Protein AF-A0A1B6IBC9-F1 (afdb_monomer)

Nearest PDB structures (foldseek):
  7lcc-assembly1_A  TM=8.851E-01  e=1.714E-12  synthetic construct
  5fhg-assembly2_B  TM=7.531E-01  e=2.068E-07  Bacteroides fragilis
  5fhe-assembly1_A  TM=7.505E-01  e=5.990E-07  Bacteroides fragilis
  5fhg-assembly1_A  TM=7.202E-01  e=4.527E-07  Bacteroides fragilis
  5ftf-assembly1_A  TM=6.802E-01  e=5.064E-07  Bacteroides sp. 3_1_23

pLDDT: mean 90.63, std 11.47, range [34.94, 98.25]

Organism: NCBI:txid320908

Sequence (151 aa):
EELDQDTSMTAILCPTNVSANEINAHILRKITLEEREYLSCDSYPLDPNDNFEPPIELLNSIEAPGLPPHRLTLKKGAVVMLLRNVDLQAGMCNGTRLKVVELHDHTIDVEILSGKHRGEQSLLPRVRFICETEMLPRPLTRFQFPVKLGY

Radius of gyration: 16.78 Å; Cα contacts (8 Å, |Δi|>4): 269; chains: 1; bounding box: 34×28×61 Å

Secondary structure (DSSP, 8-state):
------GGG-----SSHHHHHHHHHHHHHH--S-EEEEE-EEE----TT------HHHHHH---TTPPPSEEEEETT-EEEE-S-SBTTTTB-TT-EEEEEEE-SSEEEEEE-SSTTTT-EEEEE-EEEEE--TTSSS-EEEEE-SEEE--

Mean predicted aligned error: 5.31 Å

InterPro domains:
  IPR027417 P-loop containing nucleoside triphosphate hydrolase [SSF52540] (10-151)
  IPR049163 DNA helicase Pif1-like, 2B domain [PF21530] (57-103)

Foldseek 3Di:
DDPVPPCLPDFDDDPDPVVVVVVLVVVQVPDPADKDKDAKDKDDDDDPVDPDDDDVVLRQPDDDQLDDHRIAMHGQQFKKFFSAADDVVLVRGGGFIWGFHDDDPFWTWTATCDDPNHRPIDIFGWDWDWDDDPSDPHTMIITGTRIDGTD

Solvent-accessible surface area (backbone atoms only — not comparable to full-atom values): 9025 Å² total; per-residue (Å²): 136,86,80,79,71,68,53,80,81,51,76,67,86,57,99,43,70,66,62,42,50,53,51,39,52,57,55,56,68,69,53,85,50,64,72,49,78,45,74,46,51,74,50,67,84,78,50,98,92,51,90,80,75,81,56,68,68,58,63,54,64,57,79,52,93,76,53,54,62,35,75,40,75,47,36,42,70,36,41,25,25,27,52,47,73,79,36,75,90,74,56,40,29,57,66,38,43,29,32,30,64,45,84,56,97,70,37,32,34,32,30,30,66,56,74,94,46,46,73,44,74,47,79,45,53,60,44,82,44,78,44,79,50,95,91,41,101,59,55,38,35,40,38,34,52,54,46,44,78,50,65

Structure (mmCIF, N/CA/C/O backbone):
data_AF-A0A1B6IBC9-F1
#
_entry.id   AF-A0A1B6IBC9-F1
#
loop_
_atom_site.group_PDB
_atom_site.id
_atom_site.type_symbol
_atom_site.label_atom_id
_atom_site.label_alt_id
_atom_site.label_comp_id
_atom_site.label_asym_id
_atom_site.label_entity_id
_atom_site.label_seq_id
_atom_site.pdbx_PDB_ins_code
_atom_site.Cartn_x
_atom_site.Cartn_y
_atom_site.Cartn_z
_atom_site.occupancy
_atom_site.B_iso_or_equiv
_atom_site.auth_seq_id
_atom_site.auth_comp_id
_atom_site.auth_asym_id
_atom_site.auth_atom_id
_atom_site.pdbx_PDB_model_num
ATOM 1 N N . GLU A 1 1 ? -8.916 -7.862 30.184 1.00 35.41 1 GLU A N 1
ATOM 2 C CA . GLU A 1 1 ? -7.627 -7.555 29.534 1.00 35.41 1 GLU A CA 1
ATOM 3 C C . GLU A 1 1 ? -7.926 -6.691 28.322 1.00 35.41 1 GLU A C 1
ATOM 5 O O . GLU A 1 1 ? -8.110 -7.184 27.219 1.00 35.41 1 GLU A O 1
ATOM 10 N N . GLU A 1 2 ? -8.125 -5.400 28.580 1.00 34.94 2 GLU A N 1
ATOM 11 C CA . GLU A 1 2 ? -8.400 -4.386 27.565 1.00 34.94 2 GLU A CA 1
ATOM 12 C C . GLU A 1 2 ? -7.068 -3.971 26.943 1.00 34.94 2 GLU A C 1
ATOM 14 O O . GLU A 1 2 ? -6.326 -3.171 27.509 1.00 34.94 2 GLU A O 1
ATOM 19 N N . LEU A 1 3 ? -6.750 -4.530 25.778 1.00 38.09 3 LEU A N 1
ATOM 20 C CA . LEU A 1 3 ? -5.795 -3.909 24.866 1.00 38.09 3 LEU A CA 1
ATOM 21 C C . LEU A 1 3 ? -6.562 -3.154 23.774 1.00 38.09 3 LEU A C 1
ATOM 23 O O . LEU A 1 3 ? -6.268 -3.283 22.593 1.00 38.09 3 LEU A O 1
ATOM 27 N N . ASP A 1 4 ? -7.552 -2.362 24.187 1.00 43.12 4 ASP A N 1
ATOM 28 C CA . ASP A 1 4 ? -8.279 -1.425 23.326 1.00 43.12 4 ASP A CA 1
ATOM 29 C C . ASP A 1 4 ? -7.512 -0.090 23.279 1.00 43.12 4 ASP A C 1
ATOM 31 O O . ASP A 1 4 ? -8.025 0.997 23.544 1.00 43.12 4 ASP A O 1
ATOM 35 N N . GLN A 1 5 ? -6.203 -0.173 23.013 1.00 46.25 5 GLN A N 1
ATOM 36 C CA . GLN A 1 5 ? -5.441 1.010 22.639 1.00 46.25 5 GLN A CA 1
ATOM 37 C C . GLN A 1 5 ? -5.844 1.348 21.211 1.00 46.25 5 GLN A C 1
ATOM 39 O O . GLN A 1 5 ? -5.362 0.724 20.263 1.00 46.25 5 GLN A O 1
ATOM 44 N N . ASP A 1 6 ? -6.734 2.330 21.085 1.00 56.66 6 ASP A N 1
ATOM 45 C CA . ASP A 1 6 ? -7.157 2.951 19.833 1.00 56.66 6 ASP A CA 1
ATOM 46 C C . ASP A 1 6 ? -5.953 3.603 19.120 1.00 56.66 6 ASP A C 1
ATOM 48 O O . ASP A 1 6 ? -5.742 4.817 19.099 1.00 56.66 6 ASP A O 1
ATOM 52 N N . THR A 1 7 ? -5.099 2.755 18.549 1.00 56.94 7 THR A N 1
ATOM 53 C CA . THR A 1 7 ? -3.913 3.117 17.762 1.00 56.94 7 THR A CA 1
ATOM 54 C C . THR A 1 7 ? -4.297 3.838 16.472 1.00 56.94 7 THR A C 1
ATOM 56 O O . THR A 1 7 ? -3.434 4.425 15.828 1.00 56.94 7 THR A O 1
ATOM 59 N N . SER A 1 8 ? -5.591 3.895 16.128 1.00 63.41 8 SER A N 1
ATOM 60 C CA . SER A 1 8 ? -6.095 4.693 15.010 1.00 63.41 8 SER A CA 1
ATOM 61 C C . SER A 1 8 ? -5.879 6.199 15.202 1.00 63.41 8 SER A C 1
ATOM 63 O O . SER A 1 8 ? -5.732 6.936 14.225 1.00 63.41 8 SER A O 1
ATOM 65 N N . MET A 1 9 ? -5.772 6.657 16.454 1.00 70.69 9 MET A N 1
ATOM 66 C CA . MET A 1 9 ? -5.693 8.080 16.795 1.00 70.69 9 MET A CA 1
ATOM 67 C C . MET A 1 9 ? -4.264 8.586 17.023 1.00 70.69 9 MET A C 1
ATOM 69 O O . MET A 1 9 ? -4.041 9.794 17.070 1.00 70.69 9 MET A O 1
ATOM 73 N N . THR A 1 10 ? -3.283 7.688 17.127 1.00 81.75 10 THR A N 1
ATOM 74 C CA . THR A 1 10 ? -1.864 8.037 17.325 1.00 81.75 10 THR A CA 1
ATOM 75 C C . THR A 1 10 ? -1.087 7.740 16.048 1.00 81.75 10 THR A C 1
ATOM 77 O O . THR A 1 10 ? -1.509 6.877 15.289 1.00 81.75 10 THR A O 1
ATOM 80 N N . ALA A 1 11 ? -0.030 8.501 15.763 1.00 84.12 11 ALA A N 1
ATOM 81 C CA . ALA A 1 11 ? 0.869 8.268 14.634 1.00 84.12 11 ALA A CA 1
ATOM 82 C C . ALA A 1 11 ? 2.270 7.953 15.164 1.00 84.12 11 ALA A C 1
ATOM 84 O O . ALA A 1 11 ? 2.754 8.659 16.057 1.00 84.12 11 ALA A O 1
ATOM 85 N N . ILE A 1 12 ? 2.930 6.935 14.616 1.00 88.12 12 ILE A N 1
ATOM 86 C CA . ILE A 1 12 ? 4.306 6.593 14.981 1.00 88.12 12 ILE A CA 1
ATOM 87 C C . ILE A 1 12 ? 5.251 7.192 13.941 1.00 88.12 12 ILE A C 1
ATOM 89 O O . ILE A 1 12 ? 5.225 6.848 12.762 1.00 88.12 12 ILE A O 1
ATOM 93 N N . LEU A 1 13 ? 6.120 8.100 14.385 1.00 90.38 13 LEU A N 1
ATOM 94 C CA . LEU A 1 13 ? 7.134 8.702 13.526 1.00 90.38 13 LEU A CA 1
ATOM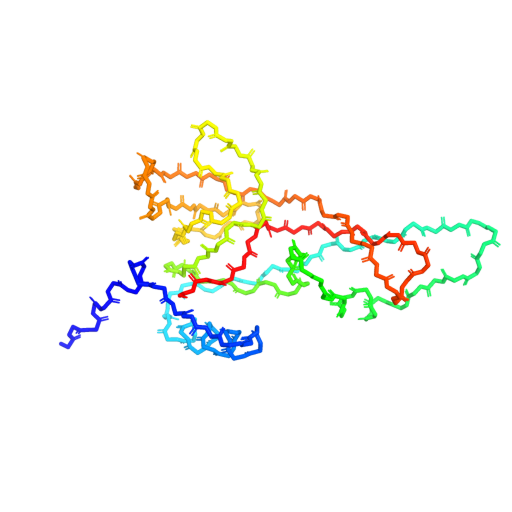 95 C C . LEU A 1 13 ? 8.458 7.959 13.673 1.00 90.38 13 LEU A C 1
ATOM 97 O O . LEU A 1 13 ? 8.955 7.748 14.779 1.00 90.38 13 LEU A O 1
ATOM 101 N N . CYS A 1 14 ? 9.049 7.597 12.537 1.00 89.69 14 CYS A N 1
ATOM 102 C CA . CYS A 1 14 ? 10.352 6.951 12.472 1.00 89.69 14 CYS A CA 1
ATOM 103 C C . CYS A 1 14 ? 11.329 7.788 11.643 1.00 89.69 14 CYS A C 1
ATOM 105 O O . CYS A 1 14 ? 10.913 8.442 10.687 1.00 89.69 14 CYS A O 1
ATOM 107 N N . PRO A 1 15 ? 12.637 7.731 11.951 1.00 93.06 15 PRO A N 1
ATOM 108 C CA . PRO A 1 15 ? 13.654 8.430 11.171 1.00 93.06 15 PRO A CA 1
ATOM 109 C C . PRO A 1 15 ? 13.845 7.835 9.767 1.00 93.06 15 PRO A C 1
ATOM 111 O O . PRO A 1 15 ? 14.342 8.522 8.881 1.00 93.06 15 PRO A O 1
ATOM 114 N N . THR A 1 16 ? 13.469 6.567 9.550 1.00 91.50 16 THR A N 1
ATOM 115 C CA . THR A 1 16 ? 13.590 5.886 8.253 1.00 91.50 16 THR A CA 1
ATOM 116 C C . THR A 1 16 ? 12.314 5.127 7.890 1.00 91.50 16 THR A C 1
ATOM 118 O O . THR A 1 16 ? 11.588 4.648 8.766 1.00 91.50 16 THR A O 1
ATOM 121 N N . ASN A 1 17 ? 12.068 4.967 6.584 1.00 87.44 17 ASN A N 1
ATOM 122 C CA . ASN A 1 17 ? 10.956 4.158 6.074 1.00 87.44 17 ASN A CA 1
ATOM 123 C C . ASN A 1 17 ? 11.100 2.674 6.439 1.00 87.44 17 ASN A C 1
ATOM 125 O O . ASN A 1 17 ? 10.093 2.012 6.658 1.00 87.44 17 ASN A O 1
ATOM 129 N N . VAL A 1 18 ? 12.332 2.161 6.540 1.00 90.00 18 VAL A N 1
ATOM 130 C CA . VAL A 1 18 ? 12.593 0.765 6.930 1.00 90.00 18 VAL A CA 1
ATOM 131 C C . VAL A 1 18 ? 12.059 0.509 8.337 1.00 90.00 18 VAL A C 1
ATOM 133 O O . VAL A 1 18 ? 11.230 -0.377 8.521 1.00 90.00 18 VAL A O 1
ATOM 136 N N . SER A 1 19 ? 12.432 1.351 9.305 1.00 92.75 19 SER A N 1
ATOM 137 C CA . SER A 1 19 ? 11.933 1.236 10.681 1.00 92.75 19 SER A CA 1
ATOM 138 C C . SER A 1 19 ? 10.413 1.417 10.765 1.00 92.75 19 SER A C 1
ATOM 140 O O . SER A 1 19 ? 9.747 0.685 11.494 1.00 92.75 19 SER A O 1
ATOM 142 N N . ALA A 1 20 ? 9.839 2.346 9.988 1.00 91.75 20 ALA A N 1
ATOM 143 C CA . ALA A 1 20 ? 8.384 2.510 9.920 1.00 91.75 20 ALA A CA 1
ATOM 144 C C . ALA A 1 20 ? 7.692 1.239 9.398 1.00 91.75 20 ALA A C 1
ATOM 146 O O . ALA A 1 20 ? 6.697 0.794 9.965 1.00 91.75 20 ALA A O 1
ATOM 147 N N . ASN A 1 21 ? 8.239 0.616 8.352 1.00 90.62 21 ASN A N 1
ATOM 148 C CA . ASN A 1 21 ? 7.704 -0.615 7.772 1.00 90.62 21 ASN A CA 1
ATOM 149 C C . ASN A 1 21 ? 7.782 -1.799 8.744 1.00 90.62 21 ASN A C 1
ATOM 151 O O . ASN A 1 21 ? 6.833 -2.578 8.826 1.00 90.62 21 ASN A O 1
ATOM 155 N N . GLU A 1 22 ? 8.863 -1.918 9.516 1.00 93.38 22 GLU A N 1
ATOM 156 C CA . GLU A 1 22 ? 9.002 -2.947 10.554 1.00 93.38 22 GLU A CA 1
ATOM 157 C C . GLU A 1 22 ? 7.939 -2.801 11.648 1.00 93.38 22 GLU A C 1
ATOM 159 O O . GLU A 1 22 ? 7.287 -3.782 12.016 1.00 93.38 22 GLU A O 1
ATOM 164 N N . ILE A 1 23 ? 7.711 -1.574 12.127 1.00 93.44 23 ILE A N 1
ATOM 165 C CA . ILE A 1 23 ? 6.667 -1.283 13.118 1.00 93.44 23 ILE A CA 1
ATOM 166 C C . ILE A 1 23 ? 5.283 -1.565 12.533 1.00 93.44 23 ILE A C 1
ATOM 168 O O . ILE A 1 23 ? 4.481 -2.256 13.164 1.00 93.44 23 ILE A O 1
ATOM 172 N N . ASN A 1 24 ? 5.019 -1.103 11.310 1.00 93.44 24 ASN A N 1
ATOM 173 C CA . ASN A 1 24 ? 3.759 -1.351 10.618 1.00 93.44 24 ASN A CA 1
ATOM 174 C C . ASN A 1 24 ? 3.471 -2.854 10.488 1.00 93.44 24 ASN A C 1
ATOM 176 O O . ASN A 1 24 ? 2.363 -3.303 10.785 1.00 93.44 24 ASN A O 1
ATOM 180 N N . ALA A 1 25 ? 4.474 -3.643 10.095 1.00 92.88 25 ALA A N 1
ATOM 181 C CA . ALA A 1 25 ? 4.361 -5.093 9.995 1.00 92.88 25 ALA A CA 1
ATOM 182 C C . ALA A 1 25 ? 4.140 -5.744 11.369 1.00 92.88 25 ALA A C 1
ATOM 184 O O . ALA A 1 25 ? 3.334 -6.666 11.499 1.00 92.88 25 ALA A O 1
ATOM 185 N N . HIS A 1 26 ? 4.824 -5.260 12.408 1.00 93.44 26 HIS A N 1
ATOM 186 C CA . HIS A 1 26 ? 4.651 -5.755 13.770 1.00 93.44 26 HIS A CA 1
ATOM 187 C C . HIS A 1 26 ? 3.233 -5.506 14.302 1.00 93.44 26 HIS A C 1
ATOM 189 O O . HIS A 1 26 ? 2.641 -6.410 14.892 1.00 93.44 26 HIS A O 1
ATOM 195 N N . ILE A 1 27 ? 2.666 -4.318 14.071 1.00 92.50 27 ILE A N 1
ATOM 196 C CA . ILE A 1 27 ? 1.299 -3.984 14.495 1.00 92.50 27 ILE A CA 1
ATOM 197 C C . ILE A 1 27 ? 0.276 -4.790 13.691 1.00 92.50 27 ILE A C 1
ATOM 199 O O . ILE A 1 27 ? -0.607 -5.408 14.283 1.00 92.50 27 ILE A O 1
ATOM 203 N N . LEU A 1 28 ? 0.436 -4.888 12.367 1.00 93.38 28 LEU A N 1
ATOM 204 C CA . LEU A 1 28 ? -0.458 -5.689 11.525 1.00 93.38 28 LEU A CA 1
ATOM 205 C C . LEU A 1 28 ? -0.500 -7.166 11.964 1.00 93.38 28 LEU A C 1
ATOM 207 O O . LEU A 1 28 ? -1.559 -7.793 11.955 1.00 93.38 28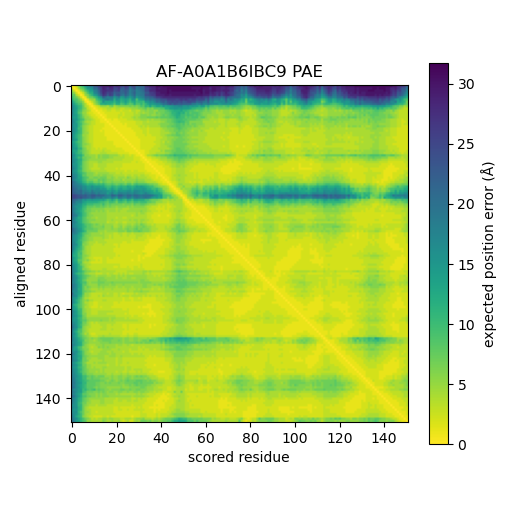 LEU A O 1
ATOM 211 N N . ARG A 1 29 ? 0.627 -7.741 12.404 1.00 93.44 29 ARG A N 1
ATOM 212 C CA . ARG A 1 29 ? 0.674 -9.122 12.923 1.00 93.44 29 ARG A CA 1
ATOM 213 C C . ARG A 1 29 ? -0.162 -9.328 14.187 1.00 93.44 29 ARG A C 1
ATOM 215 O O . ARG A 1 29 ? -0.635 -10.439 14.394 1.00 93.44 29 ARG A O 1
ATOM 222 N N . LYS A 1 30 ? -0.360 -8.289 15.005 1.00 92.38 30 LYS A N 1
ATOM 223 C CA . LYS A 1 30 ? -1.176 -8.365 16.229 1.00 92.38 30 LYS A CA 1
ATOM 224 C C . LYS A 1 30 ? -2.676 -8.366 15.950 1.00 92.38 30 LYS A C 1
ATOM 226 O O . LYS A 1 30 ? -3.437 -8.846 16.780 1.00 92.38 30 LYS A O 1
ATOM 231 N N . ILE A 1 31 ? -3.100 -7.850 14.797 1.00 92.12 31 ILE A N 1
ATOM 232 C CA . ILE A 1 31 ? -4.504 -7.883 14.385 1.00 92.12 31 ILE A CA 1
ATOM 233 C C . ILE A 1 31 ? -4.866 -9.328 14.018 1.00 92.12 31 ILE A C 1
ATOM 235 O O . ILE A 1 31 ? -4.240 -9.930 13.145 1.00 92.12 31 ILE A O 1
ATOM 239 N N . THR A 1 32 ? -5.870 -9.891 14.686 1.00 92.88 32 THR A N 1
ATOM 240 C CA . THR A 1 32 ? -6.337 -11.279 14.492 1.00 92.88 32 THR A CA 1
ATOM 241 C C . THR A 1 32 ? -7.523 -11.395 13.535 1.00 92.88 32 THR A C 1
ATOM 243 O O . THR A 1 32 ? -8.005 -12.496 13.282 1.00 92.88 32 THR A O 1
ATOM 246 N N . LEU A 1 33 ? -7.998 -10.264 13.010 1.00 94.31 33 LEU A N 1
ATOM 247 C CA . LEU A 1 33 ? -9.088 -10.205 12.045 1.00 94.31 33 LEU A CA 1
ATOM 248 C C . LEU A 1 33 ? -8.641 -10.669 10.652 1.00 94.31 33 LEU A C 1
ATOM 250 O O . LEU A 1 33 ? -7.453 -10.870 10.392 1.00 94.31 33 LEU A O 1
ATOM 254 N N . GLU A 1 34 ? -9.625 -10.822 9.766 1.00 94.94 34 GLU A N 1
ATOM 255 C CA . GLU A 1 34 ? -9.458 -11.291 8.390 1.00 94.94 34 GLU A CA 1
ATOM 256 C C . GLU A 1 34 ? -8.317 -10.570 7.663 1.00 94.94 34 GLU A C 1
ATOM 258 O O . GLU A 1 34 ? -8.263 -9.337 7.640 1.00 94.94 34 GLU A O 1
ATOM 263 N N . GLU A 1 35 ? -7.420 -11.363 7.074 1.00 96.38 35 GLU A N 1
ATOM 264 C CA . GLU A 1 35 ? -6.274 -10.916 6.287 1.00 96.38 35 GLU A CA 1
ATOM 265 C C . GLU A 1 35 ? -6.523 -11.160 4.805 1.00 96.38 35 GLU A C 1
ATOM 267 O O . GLU A 1 35 ? -7.038 -12.208 4.410 1.00 96.38 35 GLU A O 1
ATOM 272 N N . ARG A 1 36 ? -6.096 -10.207 3.978 1.00 97.38 36 ARG A N 1
ATOM 273 C CA . ARG A 1 36 ? -6.122 -10.341 2.531 1.00 97.38 36 ARG A CA 1
ATOM 274 C C . ARG A 1 36 ? -4.856 -9.800 1.896 1.00 97.38 36 ARG A C 1
ATOM 276 O O . ARG A 1 36 ? -4.357 -8.735 2.258 1.00 97.38 36 ARG A O 1
ATOM 283 N N . GLU A 1 37 ? -4.368 -10.538 0.909 1.00 97.44 37 GLU A N 1
ATOM 284 C CA . GLU A 1 37 ? -3.253 -10.131 0.067 1.00 97.44 37 GLU A CA 1
ATOM 285 C C . GLU A 1 37 ? -3.750 -9.650 -1.297 1.00 97.44 37 GLU A C 1
ATOM 287 O O . GLU A 1 37 ? -4.555 -10.306 -1.960 1.00 97.44 37 GLU A O 1
ATOM 292 N N . TYR A 1 38 ? -3.215 -8.514 -1.734 1.00 98.00 38 TYR A N 1
ATOM 293 C CA . TYR A 1 38 ? -3.445 -7.950 -3.052 1.00 98.00 38 TYR A CA 1
ATOM 294 C C . TYR A 1 38 ? -2.127 -7.815 -3.803 1.00 98.00 38 TYR A C 1
ATOM 296 O O . TYR A 1 38 ? -1.280 -6.989 -3.457 1.00 98.00 38 TYR A O 1
ATOM 304 N N . LEU A 1 39 ? -1.981 -8.590 -4.874 1.00 97.50 39 LEU A N 1
ATOM 305 C CA . LEU A 1 39 ? -0.879 -8.437 -5.819 1.00 97.50 39 LEU A CA 1
ATOM 306 C C . LEU A 1 39 ? -1.186 -7.313 -6.811 1.00 97.50 39 LEU A C 1
ATOM 308 O O . LEU A 1 39 ? -2.324 -7.185 -7.289 1.00 97.50 39 LEU A O 1
ATOM 312 N N . SER A 1 40 ? -0.177 -6.498 -7.106 1.00 96.88 40 SER A N 1
ATOM 313 C CA . SER A 1 40 ? -0.273 -5.468 -8.131 1.00 96.88 40 SER A CA 1
ATOM 314 C C . SER A 1 40 ? -0.272 -6.085 -9.526 1.00 96.88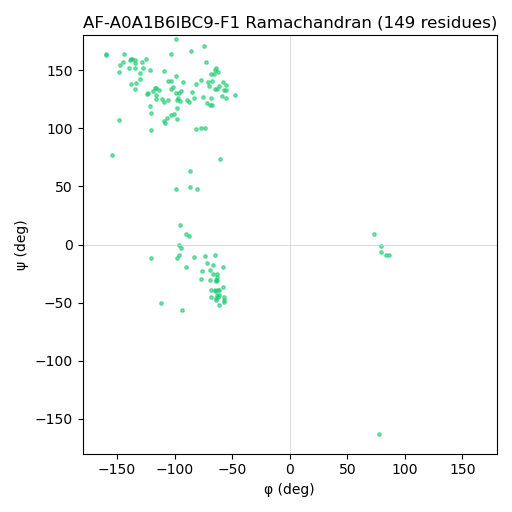 40 SER A C 1
ATOM 316 O O . SER A 1 40 ? 0.210 -7.198 -9.739 1.00 96.88 40 SER A O 1
ATOM 318 N N . CYS A 1 41 ? -0.815 -5.344 -10.489 1.00 95.06 41 CYS A N 1
ATOM 319 C CA . CYS A 1 41 ? -0.647 -5.656 -11.903 1.00 95.06 41 CYS A CA 1
ATOM 320 C C . CYS A 1 41 ? 0.315 -4.635 -12.503 1.00 95.06 41 CYS A C 1
ATOM 322 O O . CYS A 1 41 ? -0.038 -3.461 -12.645 1.00 95.06 41 CYS A O 1
ATOM 324 N N . ASP A 1 42 ? 1.522 -5.087 -12.821 1.00 94.69 42 ASP A N 1
ATOM 325 C CA . ASP A 1 42 ? 2.593 -4.247 -13.337 1.00 94.69 42 ASP A CA 1
ATOM 326 C C . ASP A 1 42 ? 2.701 -4.430 -14.853 1.00 94.69 42 ASP A C 1
ATOM 328 O O . ASP A 1 42 ? 2.637 -5.544 -15.370 1.00 94.69 42 ASP A O 1
ATOM 332 N N . SER A 1 43 ? 2.840 -3.325 -15.577 1.00 92.19 43 SER A N 1
ATOM 333 C CA . SER A 1 43 ? 3.023 -3.315 -17.023 1.00 92.19 43 SER A CA 1
ATOM 334 C C . SER A 1 43 ? 4.145 -2.362 -17.397 1.00 92.19 43 SER A C 1
ATOM 336 O O . SER A 1 43 ? 4.176 -1.216 -16.941 1.00 92.19 43 SER A O 1
ATOM 338 N N . TYR A 1 44 ? 5.025 -2.826 -18.270 1.00 92.81 44 TYR A N 1
ATOM 339 C CA . TYR A 1 44 ? 6.120 -2.053 -18.829 1.00 92.81 44 TYR A CA 1
ATOM 340 C C . TYR A 1 44 ? 5.896 -1.915 -20.341 1.00 92.81 44 TYR A C 1
ATOM 342 O O . TYR A 1 44 ? 5.602 -2.9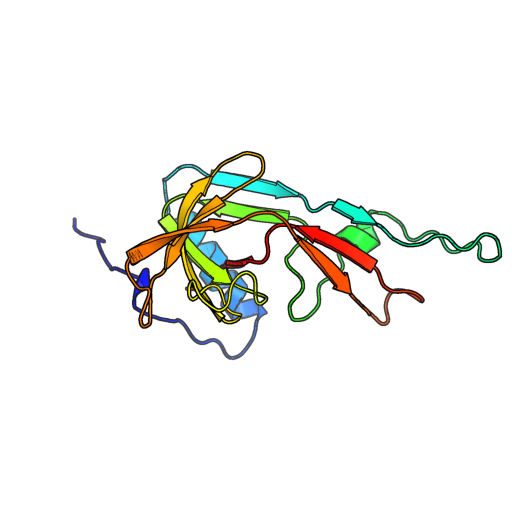22 -20.991 1.00 92.81 44 TYR A O 1
ATOM 350 N N . PRO A 1 45 ? 5.950 -0.701 -20.917 1.00 88.50 45 PRO A N 1
ATOM 351 C CA . PRO A 1 45 ? 5.793 -0.543 -22.357 1.00 88.50 45 PRO A CA 1
ATOM 352 C C . PRO A 1 45 ? 6.945 -1.255 -23.070 1.00 88.50 45 PRO A C 1
ATOM 354 O O . PRO A 1 45 ? 8.093 -1.073 -22.687 1.00 88.50 45 PRO A O 1
ATOM 357 N N . LEU A 1 46 ? 6.652 -2.041 -24.106 1.00 83.94 46 LEU A N 1
ATOM 358 C CA . LEU A 1 46 ? 7.663 -2.631 -24.988 1.00 83.94 46 LEU A CA 1
ATOM 359 C C . LEU A 1 46 ? 7.887 -1.704 -26.188 1.00 83.94 46 LEU A C 1
ATOM 361 O O . LEU A 1 46 ? 6.944 -1.071 -26.660 1.00 83.94 46 LEU A O 1
ATOM 365 N N . ASP A 1 47 ? 9.137 -1.541 -26.630 1.00 82.31 47 ASP A N 1
ATOM 366 C CA . ASP A 1 47 ? 9.463 -0.779 -27.846 1.00 82.31 47 ASP A CA 1
ATOM 367 C C . ASP A 1 47 ? 9.914 -1.803 -28.886 1.00 82.31 47 ASP A C 1
ATOM 369 O O . ASP A 1 47 ? 10.856 -2.534 -28.605 1.00 82.31 47 ASP A O 1
ATOM 373 N N . PRO A 1 48 ? 9.277 -1.888 -30.064 1.00 80.50 48 PRO A N 1
ATOM 374 C CA . PRO A 1 48 ? 9.697 -2.812 -31.116 1.00 80.50 48 PRO A CA 1
ATOM 375 C C . PRO A 1 48 ? 11.147 -2.616 -31.586 1.00 80.50 48 PRO A C 1
ATOM 377 O O . PRO A 1 48 ? 11.705 -3.509 -32.218 1.00 80.50 48 PRO A O 1
ATOM 380 N N . ASN A 1 49 ? 11.737 -1.446 -31.328 1.00 83.00 49 ASN A N 1
ATOM 381 C CA . ASN A 1 49 ? 13.111 -1.108 -31.691 1.00 83.00 49 ASN A CA 1
ATOM 382 C C . ASN A 1 49 ? 14.118 -1.373 -30.558 1.00 83.00 49 ASN A C 1
ATOM 384 O O . ASN A 1 49 ? 15.314 -1.164 -30.760 1.00 83.00 49 ASN A O 1
ATOM 388 N N . ASP A 1 50 ? 13.651 -1.805 -29.383 1.00 79.00 50 ASP A N 1
ATOM 389 C CA . ASP A 1 50 ? 14.472 -2.110 -28.213 1.00 79.00 50 ASP A CA 1
ATOM 390 C C . ASP A 1 50 ? 14.237 -3.561 -27.769 1.00 79.00 50 ASP A C 1
ATOM 392 O O . ASP A 1 50 ? 13.106 -3.994 -27.570 1.00 79.00 50 ASP A O 1
ATOM 396 N N . ASN A 1 51 ? 15.317 -4.313 -27.566 1.00 78.25 51 ASN A N 1
ATOM 397 C CA . ASN A 1 51 ? 15.248 -5.689 -27.069 1.00 78.25 51 ASN A CA 1
ATOM 398 C C . ASN A 1 51 ? 15.237 -5.767 -25.531 1.00 78.25 51 ASN A C 1
ATOM 400 O O . ASN A 1 51 ? 15.361 -6.858 -24.970 1.00 78.25 51 ASN A O 1
ATOM 404 N N . PHE A 1 52 ? 15.139 -4.637 -24.827 1.00 84.81 52 PHE A N 1
ATOM 405 C CA . PHE A 1 52 ? 15.062 -4.627 -23.374 1.00 84.81 52 PHE A CA 1
ATOM 406 C C . PHE A 1 52 ? 13.666 -5.016 -22.865 1.00 84.81 52 PHE A C 1
ATOM 408 O O . PHE A 1 52 ? 12.745 -4.198 -22.787 1.00 84.81 52 PHE A O 1
ATOM 415 N N . GLU A 1 53 ? 13.547 -6.274 -22.445 1.00 87.44 53 GLU A N 1
ATOM 416 C CA . GLU A 1 53 ? 12.411 -6.797 -21.688 1.00 87.44 53 GLU A CA 1
ATOM 417 C C . GLU A 1 53 ? 12.852 -7.075 -20.241 1.00 87.44 53 GLU A C 1
ATOM 419 O O . GLU A 1 53 ? 13.600 -8.027 -19.995 1.00 87.44 53 GLU A O 1
ATOM 424 N N . PRO A 1 54 ? 12.451 -6.241 -19.263 1.00 89.50 54 PRO A N 1
ATOM 425 C CA . PRO A 1 54 ? 12.832 -6.458 -17.876 1.00 89.50 54 PRO A CA 1
ATOM 426 C C . PRO A 1 54 ? 12.164 -7.728 -17.325 1.00 89.50 54 PRO A C 1
ATOM 428 O O . PRO A 1 54 ? 10.980 -7.961 -17.590 1.00 89.50 54 PRO A O 1
ATOM 431 N N . PRO A 1 55 ? 12.875 -8.530 -16.511 1.00 92.44 55 PRO A N 1
ATOM 432 C CA . PRO A 1 55 ? 12.276 -9.686 -15.859 1.00 92.44 55 PRO A CA 1
ATOM 433 C C . PRO A 1 55 ? 11.158 -9.241 -14.910 1.00 92.44 55 PRO A C 1
ATOM 435 O O . PRO A 1 55 ? 11.219 -8.166 -14.303 1.00 92.44 55 PRO A O 1
ATOM 438 N N . ILE A 1 56 ? 10.130 -10.075 -14.752 1.00 91.56 56 ILE A N 1
ATOM 439 C CA . ILE A 1 56 ? 8.963 -9.730 -13.931 1.00 91.56 56 ILE A CA 1
ATOM 440 C C . ILE A 1 56 ? 9.338 -9.541 -12.457 1.00 91.56 56 ILE A C 1
ATOM 442 O O . ILE A 1 56 ? 8.755 -8.711 -11.765 1.00 91.56 56 ILE A O 1
ATOM 446 N N . GLU A 1 57 ? 10.361 -10.250 -11.985 1.00 93.38 57 GLU A N 1
ATOM 447 C CA . GLU A 1 57 ? 10.921 -10.109 -10.646 1.00 93.38 57 GLU A CA 1
ATOM 448 C C . GLU A 1 57 ? 11.485 -8.704 -10.424 1.00 93.38 57 GLU A C 1
ATOM 450 O O . GLU A 1 57 ? 11.279 -8.133 -9.353 1.00 93.38 57 GLU A O 1
ATOM 455 N N . LEU A 1 58 ? 12.129 -8.116 -11.443 1.00 93.38 58 LEU A N 1
ATOM 456 C CA . LEU A 1 58 ? 12.601 -6.735 -11.378 1.00 93.38 58 LEU A CA 1
ATOM 457 C C . LEU A 1 58 ? 11.409 -5.785 -11.253 1.00 93.38 58 LEU A C 1
ATOM 459 O O . LEU A 1 58 ? 11.406 -4.956 -10.346 1.00 93.38 58 LEU A O 1
ATOM 463 N N . LEU A 1 59 ? 10.373 -5.949 -12.084 1.00 93.69 59 LEU A N 1
ATOM 464 C CA . LEU A 1 59 ? 9.168 -5.109 -12.025 1.00 93.69 59 LEU A CA 1
ATOM 465 C C . LEU A 1 59 ? 8.507 -5.166 -10.642 1.00 93.69 59 LEU A C 1
ATOM 467 O O . LEU A 1 59 ? 8.252 -4.129 -10.026 1.00 93.69 59 LEU A O 1
ATOM 471 N N . ASN A 1 60 ? 8.327 -6.376 -10.113 1.00 94.50 60 ASN A N 1
ATOM 472 C CA . ASN A 1 60 ? 7.716 -6.611 -8.807 1.00 94.50 60 ASN A CA 1
ATOM 473 C C . ASN A 1 60 ? 8.571 -6.083 -7.640 1.00 94.50 60 ASN A C 1
ATOM 475 O O . ASN A 1 60 ? 8.023 -5.770 -6.584 1.00 94.50 60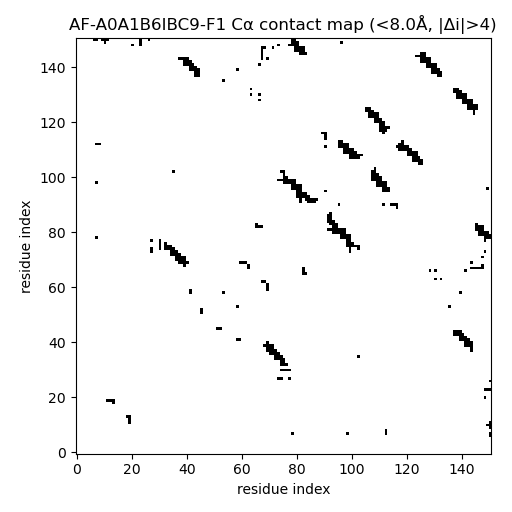 ASN A O 1
ATOM 479 N N . SER A 1 61 ? 9.892 -5.970 -7.820 1.00 93.62 61 SER A N 1
ATOM 480 C CA . SER A 1 61 ? 10.823 -5.445 -6.810 1.00 93.62 61 SER A CA 1
ATOM 481 C C . SER A 1 61 ? 10.922 -3.917 -6.774 1.00 93.62 61 SER A C 1
ATOM 483 O O . SER A 1 61 ? 11.516 -3.370 -5.848 1.00 93.62 61 SER A O 1
ATOM 485 N N . ILE A 1 62 ? 10.353 -3.212 -7.760 1.00 93.75 62 ILE A N 1
ATOM 486 C CA . ILE A 1 62 ? 10.436 -1.751 -7.813 1.00 93.75 62 ILE A CA 1
ATOM 487 C C . ILE A 1 62 ? 9.638 -1.137 -6.663 1.00 93.75 62 ILE A C 1
ATOM 489 O O . ILE A 1 62 ? 8.411 -1.282 -6.563 1.00 93.75 62 ILE A O 1
ATOM 493 N N . GLU A 1 63 ? 10.361 -0.388 -5.838 1.00 91.06 63 GLU A N 1
ATOM 494 C CA . GLU A 1 63 ? 9.844 0.474 -4.786 1.00 91.06 63 GLU A CA 1
ATOM 495 C C . GLU A 1 63 ? 10.208 1.927 -5.101 1.00 91.06 63 GLU A C 1
ATOM 497 O O . GLU A 1 63 ? 11.338 2.236 -5.476 1.00 91.06 63 GLU A O 1
ATOM 502 N N . ALA A 1 64 ? 9.243 2.832 -4.948 1.00 90.25 64 ALA A N 1
ATOM 503 C CA . ALA A 1 64 ? 9.448 4.262 -5.146 1.00 90.25 64 ALA A CA 1
ATOM 504 C C . ALA A 1 64 ? 8.546 5.071 -4.200 1.00 90.25 64 ALA A C 1
ATOM 506 O O . ALA A 1 64 ? 7.483 4.588 -3.792 1.00 90.25 64 ALA A O 1
ATOM 507 N N . PRO A 1 65 ? 8.919 6.315 -3.846 1.00 86.44 65 PRO A N 1
ATOM 508 C CA . PRO A 1 65 ? 8.061 7.184 -3.050 1.00 86.44 65 PRO A CA 1
ATOM 509 C C . PRO A 1 65 ? 6.683 7.370 -3.701 1.00 86.44 65 PRO A C 1
ATOM 511 O O . PRO A 1 65 ? 6.576 7.753 -4.861 1.00 86.44 65 PRO A O 1
ATOM 514 N N . GLY A 1 66 ? 5.613 7.100 -2.948 1.00 88.44 66 GLY A N 1
ATOM 515 C CA . GLY A 1 66 ? 4.235 7.224 -3.444 1.00 88.44 66 GLY A CA 1
ATOM 516 C C . GLY A 1 66 ? 3.751 6.061 -4.320 1.00 88.44 66 GLY A C 1
ATOM 517 O O . GLY A 1 66 ? 2.583 6.053 -4.708 1.00 88.44 66 GLY A O 1
ATOM 518 N N . LEU A 1 67 ? 4.598 5.064 -4.591 1.00 93.94 67 LEU A N 1
ATOM 519 C CA . LEU A 1 67 ? 4.214 3.829 -5.264 1.00 93.94 67 LEU A CA 1
ATOM 520 C C . LEU A 1 67 ? 3.768 2.794 -4.217 1.00 93.94 67 LEU A C 1
ATOM 522 O O . LEU A 1 67 ? 4.537 2.493 -3.301 1.00 93.94 67 LEU A O 1
ATOM 526 N N . PRO A 1 68 ? 2.556 2.224 -4.314 1.00 95.25 68 PRO A N 1
ATOM 527 C CA . PRO A 1 68 ? 2.177 1.115 -3.449 1.00 95.25 68 PRO A CA 1
ATOM 528 C C . PRO A 1 68 ? 3.053 -0.124 -3.726 1.00 95.25 68 PRO A C 1
ATOM 530 O O . PRO A 1 68 ? 3.498 -0.331 -4.865 1.00 95.25 68 PRO A O 1
ATOM 533 N N . PRO A 1 69 ? 3.292 -0.969 -2.706 1.00 94.38 69 PRO A N 1
ATOM 534 C CA . PRO A 1 69 ? 4.079 -2.185 -2.871 1.00 94.38 69 PRO A CA 1
ATOM 535 C C . PRO A 1 69 ? 3.389 -3.162 -3.831 1.00 94.38 69 PRO A C 1
ATOM 537 O O . PRO A 1 69 ? 2.158 -3.188 -3.937 1.00 94.38 69 PRO A O 1
ATOM 540 N N . HIS A 1 70 ? 4.185 -3.996 -4.506 1.00 95.94 70 HIS A N 1
ATOM 541 C CA . HIS A 1 70 ? 3.655 -5.069 -5.350 1.00 95.94 70 HIS A CA 1
ATOM 542 C C . HIS A 1 70 ? 2.750 -6.008 -4.541 1.00 95.94 70 HIS A C 1
ATOM 544 O O . HIS A 1 70 ? 1.610 -6.265 -4.923 1.00 95.94 70 HIS A O 1
ATOM 550 N N . ARG A 1 71 ? 3.236 -6.463 -3.381 1.00 96.12 71 ARG A N 1
ATOM 551 C CA . ARG A 1 71 ? 2.479 -7.275 -2.426 1.00 96.12 71 ARG A CA 1
ATOM 552 C C . ARG A 1 71 ? 1.926 -6.381 -1.322 1.00 96.12 71 ARG A C 1
ATOM 554 O O . ARG A 1 71 ? 2.677 -5.906 -0.473 1.00 96.12 71 ARG A O 1
ATOM 561 N N . LEU A 1 72 ? 0.616 -6.157 -1.335 1.00 96.56 72 LEU A N 1
ATOM 562 C CA . LEU A 1 72 ? -0.084 -5.379 -0.319 1.00 96.56 72 LEU A CA 1
ATOM 563 C C . LEU A 1 72 ? -0.926 -6.314 0.555 1.00 96.56 72 LEU A C 1
ATOM 565 O O . LEU A 1 72 ? -1.985 -6.775 0.134 1.00 96.56 72 LEU A O 1
ATOM 569 N N . THR A 1 73 ? -0.459 -6.577 1.774 1.00 97.00 73 THR A N 1
ATOM 570 C CA . THR A 1 73 ? -1.191 -7.367 2.775 1.00 97.00 73 THR A CA 1
ATOM 571 C C . THR A 1 73 ? -1.912 -6.434 3.739 1.00 97.00 73 THR A C 1
ATOM 573 O O . THR A 1 73 ? -1.286 -5.574 4.361 1.00 97.00 73 THR A O 1
ATOM 576 N N . LEU A 1 74 ? -3.227 -6.600 3.867 1.00 97.19 74 LEU A N 1
ATOM 577 C CA . LEU A 1 74 ? -4.084 -5.805 4.743 1.00 97.19 74 LEU A CA 1
ATOM 578 C C . LEU A 1 74 ? -4.927 -6.711 5.632 1.00 97.19 74 LEU A C 1
ATOM 580 O O . LEU A 1 74 ? -5.198 -7.859 5.291 1.00 97.19 74 LEU A O 1
ATOM 584 N N . LYS A 1 75 ? -5.369 -6.164 6.763 1.00 97.12 75 LYS A N 1
ATOM 585 C CA . LYS A 1 75 ? -6.326 -6.813 7.657 1.00 97.12 75 LYS A CA 1
ATOM 586 C C . LYS A 1 75 ? -7.492 -5.892 7.949 1.00 97.12 75 LYS A C 1
ATOM 588 O O . LYS A 1 75 ? -7.312 -4.672 7.975 1.00 97.12 75 LYS A O 1
ATOM 593 N N . LYS A 1 76 ? -8.663 -6.461 8.224 1.00 97.12 76 LYS A N 1
ATOM 594 C CA . LYS A 1 76 ? -9.771 -5.692 8.805 1.00 97.12 76 LYS A CA 1
ATOM 595 C C . LYS A 1 76 ? -9.306 -5.012 10.095 1.00 97.12 76 LYS A C 1
ATOM 597 O O . LYS A 1 76 ? -8.566 -5.599 10.878 1.00 97.12 76 LYS A O 1
ATOM 602 N N . GLY A 1 77 ? -9.685 -3.754 10.282 1.00 95.06 77 GLY A N 1
ATOM 603 C CA . GLY A 1 77 ? -9.237 -2.901 11.383 1.00 95.06 77 GLY A CA 1
ATOM 604 C C . GLY A 1 77 ? -7.840 -2.288 11.216 1.00 95.06 77 GLY A C 1
ATOM 605 O O . GLY A 1 77 ? -7.463 -1.449 12.031 1.00 95.06 77 GLY A O 1
ATOM 606 N N . ALA A 1 78 ? -7.069 -2.650 10.182 1.00 96.00 78 ALA A N 1
ATOM 607 C CA . ALA A 1 78 ? -5.757 -2.050 9.950 1.00 96.00 78 ALA A CA 1
ATOM 608 C C . ALA A 1 78 ? -5.874 -0.562 9.597 1.00 96.00 78 ALA A C 1
ATOM 610 O O . ALA A 1 78 ? -6.813 -0.139 8.917 1.00 96.00 78 ALA A O 1
ATOM 611 N N . VAL A 1 79 ? -4.879 0.223 10.013 1.00 95.69 79 VAL A N 1
ATOM 612 C CA . VAL A 1 79 ? -4.796 1.646 9.676 1.00 95.69 79 VAL A CA 1
ATOM 613 C C . VAL A 1 79 ? -3.877 1.833 8.479 1.00 95.69 79 VAL A C 1
ATOM 615 O O . VAL A 1 79 ? -2.725 1.387 8.461 1.00 95.69 79 VAL A O 1
ATOM 618 N N . VAL A 1 80 ? -4.402 2.506 7.463 1.00 95.88 80 VAL A N 1
ATOM 619 C CA . VAL A 1 80 ? -3.706 2.795 6.216 1.00 95.88 80 VAL A CA 1
ATOM 620 C C . VAL A 1 80 ? -3.713 4.289 5.926 1.00 95.88 80 VAL A C 1
ATOM 622 O O . VAL A 1 80 ? -4.531 5.048 6.439 1.00 95.88 80 VAL A O 1
ATOM 625 N N . MET A 1 81 ? -2.781 4.716 5.086 1.00 95.44 81 MET A N 1
ATOM 626 C CA . MET A 1 81 ? -2.669 6.082 4.602 1.00 95.44 81 MET A CA 1
ATOM 627 C C . MET A 1 81 ? -2.829 6.097 3.088 1.00 95.44 81 MET A C 1
ATOM 629 O O . MET A 1 81 ? -2.194 5.303 2.386 1.00 95.44 81 MET A O 1
ATOM 633 N N . LEU A 1 82 ? -3.666 7.006 2.592 1.00 96.12 82 LEU A N 1
ATOM 634 C CA . LEU A 1 82 ? -3.888 7.189 1.165 1.00 96.12 82 LEU A CA 1
ATOM 635 C C . LEU A 1 82 ? -2.648 7.813 0.504 1.00 96.12 82 LEU A C 1
ATOM 637 O O . LEU A 1 82 ? -2.067 8.753 1.038 1.00 96.12 82 LEU A O 1
ATOM 641 N N . LEU A 1 83 ? -2.245 7.299 -0.658 1.00 95.81 83 LEU A N 1
ATOM 642 C CA . LEU A 1 83 ? -1.029 7.696 -1.386 1.00 95.81 83 LEU A CA 1
ATOM 643 C C . LEU A 1 83 ? -1.276 8.743 -2.482 1.00 95.81 83 LEU A C 1
ATOM 645 O O . LEU A 1 83 ? -0.332 9.242 -3.092 1.00 95.81 83 LEU A O 1
ATOM 649 N N . ARG A 1 84 ? -2.540 9.048 -2.790 1.00 93.94 84 ARG A N 1
ATOM 650 C CA . ARG A 1 84 ? -2.927 10.012 -3.830 1.00 93.94 84 ARG A CA 1
ATOM 651 C C . ARG A 1 84 ? -4.345 10.506 -3.628 1.00 93.94 84 ARG A C 1
ATOM 653 O O . ARG A 1 84 ? -5.145 9.858 -2.968 1.00 93.94 84 ARG A O 1
ATOM 660 N N . ASN A 1 85 ? -4.668 11.615 -4.278 1.00 94.12 85 ASN A N 1
ATOM 661 C CA . ASN A 1 85 ? -6.031 12.126 -4.306 1.00 94.12 85 ASN A CA 1
ATOM 662 C C . ASN A 1 85 ? -6.930 11.183 -5.117 1.00 94.12 85 ASN A C 1
ATOM 664 O O . ASN A 1 85 ? -6.610 10.860 -6.265 1.00 94.12 85 ASN A O 1
ATOM 668 N N . VAL A 1 86 ? -8.029 10.749 -4.500 1.00 92.56 86 VAL A N 1
ATOM 669 C CA . VAL A 1 86 ? -9.079 9.927 -5.118 1.00 92.56 86 VAL A CA 1
ATOM 670 C C . VAL A 1 86 ? -10.356 10.750 -5.247 1.00 92.56 86 VAL A C 1
ATOM 672 O O . VAL A 1 86 ? -10.891 10.864 -6.344 1.00 92.56 86 VAL A O 1
ATOM 675 N N . ASP A 1 87 ? -10.781 11.391 -4.157 1.00 93.38 87 ASP A N 1
ATOM 676 C CA . ASP A 1 87 ? -11.924 12.304 -4.131 1.00 93.38 87 ASP A CA 1
ATOM 677 C C . ASP A 1 87 ? -11.681 13.404 -3.090 1.00 93.38 87 ASP A C 1
ATOM 679 O O . ASP A 1 87 ? -11.722 13.175 -1.882 1.00 93.38 87 ASP A O 1
ATOM 683 N N . LEU A 1 88 ? -11.399 14.618 -3.565 1.00 91.62 88 LEU A N 1
ATOM 684 C CA . LEU A 1 88 ? -11.115 15.760 -2.697 1.00 91.62 88 LEU A CA 1
ATOM 685 C C . LEU A 1 88 ? -12.349 16.234 -1.922 1.00 91.62 88 LEU A C 1
ATOM 687 O O . LEU A 1 88 ? -12.197 16.751 -0.817 1.00 91.62 88 LEU A O 1
ATOM 691 N N . GLN A 1 89 ? -13.548 16.081 -2.490 1.00 91.81 89 GLN A N 1
ATOM 692 C CA . GLN A 1 89 ? -14.786 16.548 -1.864 1.00 91.81 89 GLN A CA 1
ATOM 693 C C . GLN A 1 89 ? -15.231 15.610 -0.741 1.00 91.81 89 GLN A C 1
ATOM 695 O O . GLN A 1 89 ? -15.819 16.072 0.232 1.00 91.81 89 GLN A O 1
ATOM 700 N N . ALA A 1 90 ? -14.900 14.322 -0.853 1.00 91.25 90 ALA A N 1
ATOM 701 C CA . ALA A 1 90 ? -15.155 13.309 0.170 1.00 91.25 90 ALA A CA 1
ATOM 702 C C . ALA A 1 90 ? -14.005 13.148 1.190 1.00 91.25 90 ALA A C 1
ATOM 704 O O . ALA A 1 90 ? -13.981 12.185 1.949 1.00 91.25 90 ALA A O 1
ATOM 705 N N . GLY A 1 91 ? -12.997 14.032 1.190 1.00 92.12 91 GLY A N 1
ATOM 706 C CA . GLY A 1 91 ? -11.856 13.940 2.116 1.00 92.12 91 GLY A CA 1
ATOM 707 C C . GLY A 1 91 ? -10.850 12.816 1.813 1.00 92.12 91 GLY A C 1
ATOM 708 O O . GLY A 1 91 ? -9.927 12.582 2.596 1.00 92.12 91 GLY A O 1
ATOM 709 N N . MET A 1 92 ? -10.971 12.150 0.662 1.00 94.00 92 MET A N 1
ATOM 710 C CA . MET A 1 92 ? -10.079 11.088 0.183 1.00 94.00 92 MET A CA 1
ATOM 711 C C . MET A 1 92 ? -8.883 11.693 -0.568 1.00 94.00 92 MET A C 1
ATOM 713 O O . MET A 1 92 ? -8.702 11.505 -1.780 1.00 94.00 92 MET A O 1
ATOM 717 N N . CYS A 1 93 ? -8.074 12.466 0.158 1.00 93.75 93 CYS A N 1
ATOM 718 C CA . CYS A 1 93 ? -6.858 13.106 -0.334 1.00 93.75 93 CYS A CA 1
ATOM 719 C C . CYS A 1 93 ? -5.585 12.382 0.134 1.00 93.75 93 CYS A C 1
ATOM 721 O O . CYS A 1 93 ? -5.602 11.537 1.030 1.00 93.75 93 CYS A O 1
ATOM 723 N N . ASN A 1 94 ? -4.460 12.682 -0.514 1.00 94.50 94 ASN A N 1
ATOM 724 C CA . ASN A 1 94 ? -3.166 12.120 -0.138 1.00 94.50 94 ASN A CA 1
ATOM 725 C C . ASN A 1 94 ? -2.853 12.401 1.343 1.00 94.50 94 ASN A C 1
ATOM 727 O O . ASN A 1 94 ? -2.984 13.534 1.803 1.00 94.50 94 ASN A O 1
ATOM 731 N N . GLY A 1 95 ? -2.413 11.379 2.074 1.00 92.69 95 GLY A N 1
ATOM 732 C CA . GLY A 1 95 ? -2.128 11.463 3.503 1.00 92.69 95 GLY A CA 1
ATOM 733 C C . GLY A 1 95 ? -3.332 11.219 4.418 1.00 92.69 95 GLY A C 1
ATOM 734 O O . GLY A 1 95 ? -3.126 11.058 5.622 1.00 92.69 95 GLY A O 1
ATOM 735 N N . THR A 1 96 ? -4.565 11.135 3.896 1.00 94.12 96 THR A N 1
ATOM 736 C CA . THR A 1 96 ? -5.733 10.784 4.720 1.00 94.12 96 THR A CA 1
ATOM 737 C C . THR A 1 96 ? -5.522 9.419 5.369 1.00 94.12 96 THR A C 1
ATOM 739 O O . THR A 1 96 ? -5.197 8.437 4.693 1.00 94.12 96 THR A O 1
ATOM 742 N N . ARG A 1 97 ? -5.701 9.366 6.694 1.00 94.69 97 ARG A N 1
ATOM 743 C CA . ARG A 1 97 ? -5.666 8.126 7.473 1.00 94.69 97 ARG A CA 1
ATOM 744 C C . ARG A 1 97 ? -7.032 7.463 7.437 1.00 94.69 97 ARG A C 1
ATOM 746 O O . ARG A 1 97 ? -8.053 8.105 7.687 1.00 94.69 97 ARG A O 1
ATOM 753 N N . LEU A 1 98 ? -7.022 6.175 7.145 1.00 96.06 98 LEU A N 1
ATOM 754 C CA . LEU A 1 98 ? -8.199 5.359 6.917 1.00 96.06 98 LEU A CA 1
ATOM 755 C C . LEU A 1 98 ? -8.098 4.089 7.761 1.00 96.06 98 LEU A C 1
ATOM 757 O O . LEU A 1 98 ? -7.017 3.513 7.884 1.00 96.06 98 LEU A O 1
ATOM 761 N N . LYS A 1 99 ? -9.218 3.624 8.302 1.00 96.44 99 LYS A N 1
ATOM 762 C CA . LYS A 1 99 ? -9.344 2.295 8.908 1.00 96.44 99 LYS A CA 1
ATOM 763 C C . LYS A 1 99 ? -9.988 1.358 7.899 1.00 96.44 99 LYS A C 1
ATOM 765 O O . LYS A 1 99 ? -11.024 1.694 7.332 1.00 96.44 99 LYS A O 1
ATOM 770 N N . VAL A 1 100 ? -9.388 0.193 7.684 1.00 97.69 100 VAL A N 1
ATOM 771 C CA . VAL A 1 100 ? -9.968 -0.863 6.848 1.00 97.69 100 VAL A CA 1
ATOM 772 C C . VAL A 1 100 ? -11.180 -1.443 7.570 1.00 97.69 100 VAL A C 1
ATOM 774 O O . VAL A 1 100 ? -11.050 -1.960 8.678 1.00 97.69 100 VAL A O 1
ATOM 777 N N . VAL A 1 101 ? -12.349 -1.362 6.947 1.00 97.56 101 VAL A N 1
ATOM 778 C CA . VAL A 1 101 ? -13.604 -1.908 7.473 1.00 97.56 101 VAL A CA 1
ATOM 779 C C . VAL A 1 101 ? -13.815 -3.311 6.908 1.00 97.56 101 VAL A C 1
ATOM 781 O O . VAL A 1 101 ? -13.874 -4.271 7.668 1.00 97.56 101 VAL A O 1
ATOM 784 N N . GLU A 1 102 ? -13.818 -3.442 5.580 1.00 98.12 102 GLU A N 1
ATOM 785 C CA . GLU A 1 102 ? -14.033 -4.705 4.865 1.00 98.12 102 GLU A CA 1
ATOM 786 C C . GLU A 1 102 ? -13.095 -4.835 3.652 1.00 98.12 102 GLU A C 1
ATOM 788 O O . GLU A 1 102 ? -12.651 -3.840 3.073 1.00 98.12 102 GLU A O 1
ATOM 793 N N . LEU A 1 103 ? -12.768 -6.078 3.278 1.00 98.25 103 LEU A N 1
ATOM 794 C CA . LEU A 1 103 ? -11.777 -6.414 2.247 1.00 98.25 103 LEU A CA 1
ATOM 795 C C . LEU A 1 103 ? -12.421 -7.215 1.106 1.00 98.25 103 LEU A C 1
ATOM 797 O O . LEU A 1 103 ? -12.548 -8.437 1.181 1.00 98.25 103 LEU A O 1
ATOM 801 N N . HIS A 1 104 ? -12.761 -6.547 0.003 1.00 97.62 104 HIS A N 1
ATOM 802 C CA . HIS A 1 104 ? -13.370 -7.187 -1.171 1.00 97.62 104 HIS A CA 1
ATOM 803 C C . HIS A 1 104 ? -12.338 -7.483 -2.265 1.00 97.62 104 HIS A C 1
ATOM 805 O O . HIS A 1 104 ? -11.157 -7.152 -2.153 1.00 97.62 104 HIS A O 1
ATOM 811 N N . ASP A 1 105 ? -12.778 -8.128 -3.344 1.00 95.25 105 ASP A N 1
ATOM 812 C CA . ASP A 1 105 ? -11.907 -8.548 -4.452 1.00 95.25 105 ASP A CA 1
ATOM 813 C C . ASP A 1 105 ? -11.360 -7.348 -5.243 1.00 95.25 105 ASP A C 1
ATOM 815 O O . ASP A 1 105 ? -10.194 -7.322 -5.649 1.00 95.25 105 ASP A O 1
ATOM 819 N N . HIS A 1 106 ? -12.208 -6.338 -5.454 1.00 95.12 106 HIS A N 1
ATOM 820 C CA . HIS A 1 106 ? -11.926 -5.189 -6.323 1.00 95.12 106 HIS A CA 1
ATOM 821 C C . HIS A 1 106 ? -11.973 -3.836 -5.604 1.00 95.12 106 HIS A C 1
ATOM 823 O O . HIS A 1 106 ? -11.513 -2.833 -6.155 1.00 95.12 106 HIS A O 1
ATOM 829 N N . THR A 1 107 ? -12.489 -3.808 -4.378 1.00 97.12 107 THR A N 1
ATOM 830 C CA . THR A 1 107 ? -12.637 -2.610 -3.545 1.00 97.12 107 THR A CA 1
ATOM 831 C C . THR A 1 107 ? -12.234 -2.905 -2.104 1.00 97.12 107 THR A C 1
ATOM 833 O O . THR A 1 107 ? -12.208 -4.056 -1.674 1.00 97.12 107 THR A O 1
ATOM 836 N N . ILE A 1 108 ? -11.914 -1.856 -1.354 1.00 98.19 108 ILE A N 1
ATOM 837 C CA . ILE A 1 108 ? -11.711 -1.917 0.096 1.00 98.19 108 ILE A CA 1
ATOM 838 C C . ILE A 1 108 ? -12.664 -0.913 0.729 1.00 98.19 108 ILE A C 1
ATOM 840 O O . ILE A 1 108 ? -12.670 0.252 0.327 1.00 98.19 108 ILE A O 1
ATOM 844 N N . ASP A 1 109 ? -13.430 -1.347 1.722 1.00 97.94 109 ASP A N 1
ATOM 845 C CA . ASP A 1 109 ? -14.292 -0.444 2.476 1.00 97.94 109 ASP A CA 1
ATOM 846 C C . ASP A 1 109 ? -13.434 0.206 3.551 1.00 97.94 109 ASP A C 1
ATOM 848 O O . AS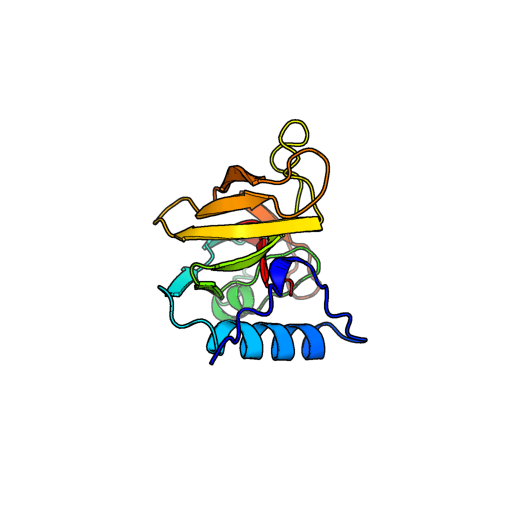P A 1 109 ? -12.746 -0.472 4.321 1.00 97.94 109 ASP A O 1
ATOM 852 N N . VAL A 1 110 ? -13.446 1.531 3.588 1.00 97.50 110 VAL A N 1
ATOM 853 C CA . VAL A 1 110 ? -12.598 2.311 4.484 1.00 97.50 110 VAL A CA 1
ATOM 854 C C . VAL A 1 110 ? -13.409 3.345 5.240 1.00 97.50 110 VAL A C 1
ATOM 856 O O . VAL A 1 110 ? -14.369 3.895 4.712 1.00 97.50 110 VAL A O 1
ATOM 859 N N . GLU A 1 111 ? -12.993 3.636 6.467 1.00 96.94 111 GLU A N 1
ATOM 860 C CA . GLU A 1 111 ? -13.538 4.706 7.303 1.00 96.94 111 GLU A CA 1
ATOM 861 C C . GLU A 1 111 ? -12.473 5.781 7.523 1.00 96.94 111 GLU A C 1
ATOM 863 O O . GLU A 1 111 ? -11.327 5.469 7.861 1.00 96.94 111 GLU A O 1
ATOM 868 N N . ILE A 1 112 ? -12.837 7.051 7.353 1.00 95.88 112 ILE A N 1
ATOM 869 C CA . ILE A 1 112 ? -11.921 8.179 7.542 1.00 95.88 112 ILE A CA 1
ATOM 870 C C . ILE A 1 112 ? -11.690 8.433 9.034 1.00 95.88 112 ILE A C 1
ATOM 872 O O . ILE A 1 112 ? -12.627 8.643 9.801 1.00 95.88 112 ILE A O 1
ATOM 876 N N . LEU A 1 113 ? -10.423 8.473 9.453 1.00 93.88 113 LEU A N 1
ATOM 877 C CA . LEU A 1 113 ? -10.061 8.593 10.870 1.00 93.88 113 LEU A CA 1
ATOM 878 C C . LEU A 1 113 ? -9.911 10.037 11.361 1.00 93.88 113 LEU A C 1
ATOM 880 O O . LEU A 1 113 ? -9.954 10.286 12.566 1.00 93.88 113 LEU A O 1
ATOM 884 N N . SER A 1 114 ? -9.729 11.004 10.461 1.00 85.56 114 SER A N 1
ATOM 885 C CA . SER A 1 114 ? -9.396 12.379 10.837 1.00 85.56 114 SER A CA 1
ATOM 886 C C . SER A 1 114 ? -10.043 13.436 9.942 1.00 85.56 114 SER A C 1
ATOM 888 O O . SER A 1 114 ? -10.529 13.165 8.847 1.00 85.56 114 SER A O 1
ATOM 890 N N . GLY A 1 115 ? -10.042 14.680 10.425 1.00 87.88 115 GLY A N 1
ATOM 891 C CA . GLY A 1 115 ? -10.548 15.831 9.681 1.00 87.88 115 GLY A CA 1
ATOM 892 C C . GLY A 1 115 ? -12.074 15.938 9.662 1.00 87.88 115 GLY A C 1
ATOM 893 O O . GLY A 1 115 ? -12.776 15.349 10.481 1.00 87.88 115 GLY A O 1
ATOM 894 N N . LYS A 1 116 ? -12.579 16.749 8.727 1.00 91.50 116 LYS A N 1
ATOM 895 C CA . LYS A 1 116 ? -14.006 17.088 8.604 1.00 91.50 116 LYS A CA 1
ATOM 896 C C . LYS A 1 116 ? -14.889 15.877 8.281 1.00 91.50 116 LYS A C 1
ATOM 898 O O . LYS A 1 116 ? -16.031 15.850 8.713 1.00 91.50 116 LYS A O 1
ATOM 903 N N . HIS A 1 117 ? -14.339 14.904 7.559 1.00 93.56 117 HIS A N 1
ATOM 904 C CA . HIS A 1 117 ? -15.041 13.712 7.077 1.00 93.56 117 HIS A CA 1
ATOM 905 C C . HIS A 1 117 ? -14.872 12.504 8.010 1.00 93.56 117 HIS A C 1
ATOM 907 O O . HIS A 1 117 ? -15.074 11.364 7.607 1.00 93.56 117 HIS A O 1
ATOM 913 N N . ARG A 1 118 ? -14.437 12.721 9.258 1.00 93.50 118 ARG A N 1
ATOM 914 C CA . ARG A 1 118 ? -14.187 11.630 10.204 1.00 93.50 118 ARG A CA 1
ATOM 915 C C . ARG A 1 118 ? -15.444 10.777 10.414 1.00 93.50 118 ARG A C 1
ATOM 917 O O . ARG A 1 118 ? -16.515 11.305 10.693 1.00 93.50 118 ARG A O 1
ATOM 924 N N . GLY A 1 119 ? -15.269 9.459 10.355 1.00 94.81 119 GLY A N 1
ATOM 925 C CA . GLY A 1 119 ? -16.333 8.467 10.497 1.00 94.81 119 GLY A CA 1
ATOM 926 C C . GLY A 1 119 ? -17.108 8.196 9.206 1.00 94.81 119 GLY A C 1
ATOM 927 O O . GLY A 1 119 ? -17.893 7.252 9.171 1.00 94.81 119 GLY A O 1
ATOM 928 N N . GLU A 1 120 ? -16.893 8.974 8.140 1.00 96.12 120 GLU A N 1
ATOM 929 C CA . GLU A 1 120 ? -17.487 8.683 6.836 1.00 96.12 120 GLU A CA 1
ATOM 930 C C . GLU A 1 120 ? -16.827 7.446 6.219 1.00 96.12 120 GLU A C 1
ATOM 932 O O . GLU A 1 120 ? -15.607 7.256 6.302 1.00 96.12 120 GLU A O 1
ATOM 937 N N . GLN A 1 121 ? -17.655 6.604 5.600 1.00 96.12 121 GLN A N 1
ATOM 938 C CA . GLN A 1 121 ? -17.215 5.408 4.896 1.00 96.12 121 GLN A CA 1
ATOM 939 C C . GLN A 1 121 ? -17.132 5.657 3.393 1.00 96.12 121 GLN A C 1
ATOM 941 O O . GLN A 1 121 ? -17.950 6.375 2.818 1.00 96.12 121 GLN A O 1
ATOM 946 N N . SER A 1 122 ? -16.152 5.033 2.748 1.00 95.50 122 SER A N 1
ATOM 947 C CA . SER A 1 122 ? -15.952 5.119 1.306 1.00 95.50 122 SER A CA 1
ATOM 948 C C . SER A 1 122 ? -15.429 3.801 0.742 1.00 95.50 122 SER A C 1
ATOM 950 O O . SER A 1 122 ? -14.829 2.996 1.455 1.00 95.50 122 SER A O 1
ATOM 952 N N . LEU A 1 123 ? -15.656 3.592 -0.554 1.00 96.62 123 LEU A N 1
ATOM 953 C CA . LEU A 1 123 ? -15.117 2.463 -1.302 1.00 96.62 123 LEU A CA 1
ATOM 954 C C . LEU A 1 123 ? -13.833 2.893 -1.994 1.00 96.62 123 LEU A C 1
ATOM 956 O O . LEU A 1 123 ? -13.831 3.817 -2.809 1.00 96.62 123 LEU A O 1
ATOM 960 N N . LEU A 1 124 ? -12.747 2.186 -1.714 1.00 96.88 124 LEU A N 1
ATOM 961 C CA . LEU A 1 124 ? -11.463 2.444 -2.334 1.00 96.88 124 LEU A CA 1
ATOM 962 C C . LEU A 1 124 ? -11.191 1.442 -3.463 1.00 96.88 124 LEU A C 1
ATOM 964 O O . LEU A 1 124 ? -10.969 0.266 -3.173 1.00 96.88 124 LEU A O 1
ATOM 968 N N . PRO A 1 125 ? -11.163 1.867 -4.739 1.00 96.75 125 PRO A N 1
ATOM 969 C CA . PRO A 1 125 ? -10.781 1.005 -5.851 1.00 96.75 125 PRO A CA 1
ATOM 970 C C . PRO A 1 125 ? -9.261 0.981 -6.069 1.00 96.75 125 PRO A C 1
ATOM 972 O O . PRO A 1 125 ? -8.512 1.841 -5.592 1.00 96.75 125 PRO A O 1
ATOM 975 N N . ARG A 1 126 ? -8.796 0.015 -6.867 1.00 96.56 126 ARG A N 1
ATOM 976 C CA . ARG A 1 126 ? -7.439 0.039 -7.430 1.00 96.56 126 ARG A CA 1
ATOM 977 C C . ARG A 1 126 ? -7.295 1.168 -8.446 1.00 96.56 126 ARG A C 1
ATOM 979 O O . ARG A 1 126 ? -8.223 1.480 -9.188 1.00 96.56 126 ARG A O 1
ATOM 986 N N . VAL A 1 127 ? -6.104 1.752 -8.513 1.00 95.88 127 VAL A N 1
ATOM 987 C CA . VAL A 1 127 ? -5.788 2.852 -9.427 1.00 95.88 127 VAL A CA 1
ATOM 988 C C . VAL A 1 127 ? -4.415 2.665 -10.060 1.00 95.88 127 VAL A C 1
ATOM 990 O O . VAL A 1 127 ? -3.562 1.927 -9.569 1.00 95.88 127 VAL A O 1
ATOM 993 N N . ARG A 1 128 ? -4.206 3.347 -11.187 1.00 96.38 128 ARG A N 1
ATOM 994 C CA . ARG A 1 128 ? -2.978 3.260 -11.980 1.00 96.38 128 ARG A CA 1
ATOM 995 C C . ARG A 1 128 ? -1.923 4.254 -11.503 1.00 96.38 128 ARG A C 1
ATOM 997 O O . ARG A 1 128 ? -2.171 5.459 -11.542 1.00 96.38 128 ARG A O 1
ATOM 1004 N N . PHE A 1 129 ? -0.748 3.763 -11.143 1.00 96.12 129 PHE A N 1
ATOM 1005 C CA . PHE A 1 129 ? 0.455 4.527 -10.827 1.00 96.12 129 PHE A CA 1
ATOM 1006 C C . PHE A 1 129 ? 1.437 4.462 -11.990 1.00 96.12 129 PHE A C 1
ATOM 1008 O O . PHE A 1 129 ? 1.582 3.412 -12.608 1.00 96.12 129 PHE A O 1
ATOM 1015 N N . ILE A 1 130 ? 2.099 5.579 -12.273 1.00 95.56 130 ILE A N 1
ATOM 1016 C CA . ILE A 1 130 ? 3.208 5.655 -13.226 1.00 95.56 130 ILE A CA 1
ATOM 1017 C C . ILE A 1 130 ? 4.456 5.924 -12.392 1.00 95.56 130 ILE A C 1
ATOM 1019 O O . ILE A 1 130 ? 4.460 6.855 -11.588 1.00 95.56 130 ILE A O 1
ATOM 1023 N N . CYS A 1 131 ? 5.467 5.076 -12.539 1.00 94.38 131 CYS A N 1
ATOM 1024 C CA . CYS A 1 131 ? 6.704 5.126 -11.779 1.00 94.38 131 CYS A CA 1
ATOM 1025 C C . CYS A 1 131 ? 7.885 5.282 -12.729 1.00 94.38 131 CYS A C 1
ATOM 1027 O O . CYS A 1 131 ? 8.151 4.403 -13.547 1.00 94.38 131 CYS A O 1
ATOM 1029 N N . GLU A 1 132 ? 8.617 6.375 -12.571 1.00 94.19 132 GLU A N 1
ATOM 1030 C CA . GLU A 1 132 ? 9.920 6.584 -13.195 1.00 94.19 132 GLU A CA 1
ATOM 1031 C C . GLU A 1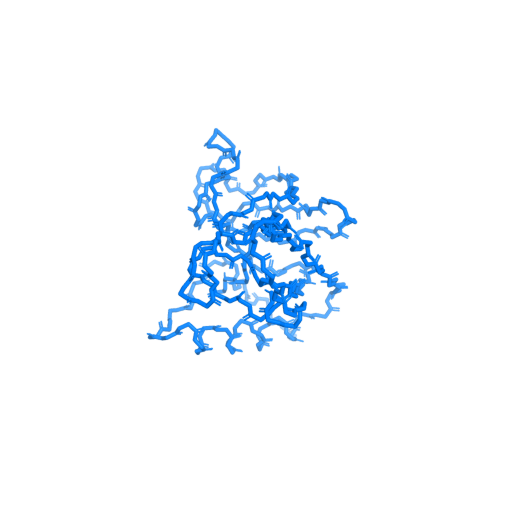 132 ? 11.006 6.161 -12.204 1.00 94.19 132 GLU A C 1
ATOM 1033 O O . GLU A 1 132 ? 10.935 6.486 -11.019 1.00 94.19 132 GLU A O 1
ATOM 1038 N N . THR A 1 133 ? 11.974 5.374 -12.664 1.00 90.25 133 THR A N 1
ATOM 1039 C CA . THR A 1 133 ? 13.065 4.848 -11.838 1.00 90.25 133 THR A CA 1
ATOM 1040 C C . THR A 1 133 ? 14.311 4.688 -12.690 1.00 90.25 133 THR A C 1
ATOM 1042 O O . THR A 1 133 ? 14.210 4.365 -13.867 1.00 90.25 133 THR A O 1
ATOM 1045 N N . GLU A 1 134 ? 15.489 4.853 -12.095 1.00 90.75 134 GLU A N 1
ATOM 1046 C CA . GLU A 1 134 ? 16.773 4.629 -12.770 1.00 90.75 134 GLU A CA 1
ATOM 1047 C C . GLU A 1 134 ? 16.996 3.150 -13.136 1.00 90.75 134 GLU A C 1
ATOM 1049 O O . GLU A 1 134 ? 17.823 2.838 -13.988 1.00 90.75 134 GLU A O 1
ATOM 1054 N N . MET A 1 135 ? 16.238 2.231 -12.523 1.00 89.56 135 MET A N 1
ATOM 1055 C CA . MET A 1 135 ? 16.306 0.794 -12.817 1.00 89.56 135 MET A CA 1
ATOM 1056 C C . MET A 1 135 ? 15.699 0.421 -14.176 1.00 89.56 135 MET A C 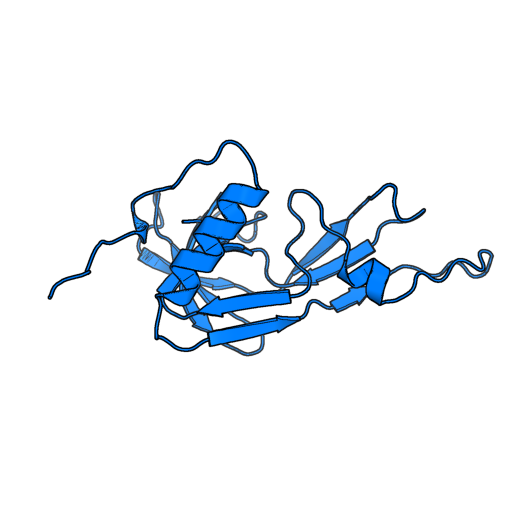1
ATOM 1058 O O . MET A 1 135 ? 15.919 -0.692 -14.652 1.00 89.56 135 MET A O 1
ATOM 1062 N N . LEU A 1 136 ? 14.904 1.309 -14.781 1.00 91.19 136 LEU A N 1
ATOM 1063 C CA . LEU A 1 136 ? 14.222 1.065 -16.047 1.00 91.19 136 LEU A CA 1
ATOM 1064 C C . LEU A 1 136 ? 14.401 2.266 -16.982 1.00 91.19 136 LEU A C 1
ATOM 1066 O O . LEU A 1 136 ? 14.217 3.402 -16.561 1.00 91.19 136 LEU A O 1
ATOM 1070 N N . PRO A 1 137 ? 14.640 2.054 -18.286 1.00 90.56 137 PRO A N 1
ATOM 1071 C CA . PRO A 1 137 ? 14.790 3.165 -19.224 1.00 90.56 137 PRO A CA 1
ATOM 1072 C C . PRO A 1 137 ? 13.459 3.864 -19.551 1.00 90.56 137 PRO A C 1
ATOM 1074 O O . PRO A 1 137 ? 13.448 4.906 -20.201 1.00 90.56 137 PRO A O 1
ATOM 1077 N N . ARG A 1 138 ? 12.321 3.290 -19.133 1.00 91.25 138 ARG A N 1
ATOM 1078 C CA . ARG A 1 138 ? 10.972 3.825 -19.364 1.00 91.25 138 ARG A CA 1
ATOM 1079 C C . ARG A 1 138 ? 10.103 3.660 -18.116 1.00 91.25 138 ARG A C 1
ATOM 1081 O O . ARG A 1 138 ? 10.397 2.791 -17.295 1.00 91.25 138 ARG A O 1
ATOM 1088 N N . PRO A 1 139 ? 9.018 4.440 -17.979 1.00 94.00 139 PRO A N 1
ATOM 1089 C CA . PRO A 1 139 ? 8.160 4.348 -16.808 1.00 94.00 139 PRO A CA 1
ATOM 1090 C C . PRO A 1 139 ? 7.447 2.992 -16.703 1.00 94.00 139 PRO A C 1
ATOM 1092 O O . PRO A 1 139 ? 6.832 2.518 -17.662 1.00 94.00 139 PRO A O 1
ATOM 1095 N N . LEU A 1 140 ? 7.465 2.406 -15.506 1.00 95.00 140 LEU A N 1
ATOM 1096 C CA . LEU A 1 140 ? 6.601 1.288 -15.132 1.00 95.00 140 LEU A CA 1
ATOM 1097 C C . LEU A 1 140 ? 5.194 1.815 -14.836 1.00 95.00 140 LEU A C 1
ATOM 1099 O O . LEU A 1 140 ? 5.019 2.851 -14.197 1.00 95.00 140 LEU A O 1
ATOM 1103 N N . THR A 1 141 ? 4.174 1.061 -15.230 1.00 96.00 141 THR A N 1
ATOM 1104 C CA . THR A 1 141 ? 2.800 1.281 -14.779 1.00 96.00 141 THR A CA 1
ATOM 1105 C C . THR A 1 141 ? 2.404 0.203 -13.775 1.00 96.00 141 THR A C 1
ATOM 1107 O O . THR A 1 141 ? 2.462 -0.975 -14.100 1.00 96.00 141 THR A O 1
ATOM 1110 N N . ARG A 1 142 ? 1.962 0.593 -12.575 1.00 97.12 142 ARG A N 1
ATOM 1111 C CA . ARG A 1 142 ? 1.491 -0.317 -11.516 1.00 97.12 142 ARG A CA 1
ATOM 1112 C C . ARG A 1 142 ? 0.019 -0.073 -11.211 1.00 97.12 142 ARG A C 1
ATOM 1114 O O . ARG A 1 142 ? -0.369 1.045 -10.877 1.00 97.12 142 ARG A O 1
ATOM 1121 N N . PHE A 1 143 ? -0.812 -1.105 -11.289 1.00 96.94 143 PHE A N 1
ATOM 1122 C CA . PHE A 1 143 ? -2.226 -1.041 -10.916 1.00 96.94 143 PHE A CA 1
ATOM 1123 C C . PHE A 1 143 ? -2.449 -1.698 -9.552 1.00 96.94 143 PHE A C 1
ATOM 1125 O O . PHE A 1 143 ? -2.280 -2.909 -9.401 1.00 96.94 143 PHE A O 1
ATOM 1132 N N . GLN A 1 144 ? -2.793 -0.892 -8.546 1.00 97.69 144 GLN A N 1
ATOM 1133 C CA . GLN A 1 144 ? -2.895 -1.334 -7.152 1.00 97.69 144 GLN A CA 1
ATOM 1134 C C . GLN A 1 144 ? -3.771 -0.375 -6.330 1.00 97.69 144 GLN A C 1
ATOM 1136 O O . GLN A 1 144 ? -4.046 0.749 -6.760 1.00 97.69 144 GLN A O 1
ATOM 1141 N N . PHE A 1 145 ? -4.224 -0.797 -5.147 1.00 97.94 145 PHE A N 1
ATOM 1142 C CA . PHE A 1 145 ? -4.888 0.105 -4.205 1.00 97.94 145 PHE A CA 1
ATOM 1143 C C . PHE A 1 145 ? -3.953 1.242 -3.771 1.00 97.94 145 PHE A C 1
ATOM 1145 O O . PHE A 1 145 ? -2.782 0.997 -3.473 1.00 97.94 145 PHE A O 1
ATOM 1152 N N . PRO A 1 146 ? -4.443 2.491 -3.712 1.00 96.94 146 PRO A N 1
ATOM 1153 C CA . PRO A 1 146 ? -3.617 3.654 -3.415 1.00 96.94 146 PRO A CA 1
ATOM 1154 C C . PRO A 1 146 ? -3.351 3.836 -1.920 1.00 96.94 146 PRO A C 1
ATOM 1156 O O . PRO A 1 146 ? -3.521 4.932 -1.395 1.00 96.94 146 PRO A O 1
ATOM 1159 N N . VAL A 1 147 ? -2.950 2.780 -1.219 1.00 96.94 147 VAL A N 1
ATOM 1160 C CA . VAL A 1 147 ? -2.728 2.807 0.229 1.00 96.94 147 VAL A CA 1
ATOM 1161 C C . VAL A 1 147 ? -1.428 2.127 0.621 1.00 96.94 147 VAL A C 1
ATOM 1163 O O . VAL A 1 147 ? -0.922 1.245 -0.071 1.00 96.94 147 VAL A O 1
ATOM 1166 N N . LYS A 1 148 ? -0.918 2.527 1.783 1.00 94.88 148 LYS A N 1
ATOM 1167 C CA . LYS A 1 148 ? 0.112 1.811 2.541 1.00 94.88 148 LYS A CA 1
ATOM 1168 C C . LYS A 1 148 ? -0.288 1.749 4.011 1.00 94.88 148 LYS A C 1
ATOM 1170 O O . LYS A 1 148 ? -1.062 2.592 4.459 1.00 94.88 148 LYS A O 1
ATOM 1175 N N . LEU A 1 149 ? 0.258 0.801 4.769 1.00 94.12 149 LEU A N 1
ATOM 1176 C CA . LEU A 1 149 ? 0.105 0.792 6.228 1.00 94.12 149 LEU A CA 1
ATOM 1177 C C . LEU A 1 149 ? 0.642 2.104 6.825 1.00 94.12 149 LEU A C 1
ATOM 1179 O O . LEU A 1 149 ? 1.665 2.622 6.366 1.00 94.12 149 LEU A O 1
ATOM 1183 N N . GLY A 1 150 ? -0.062 2.645 7.818 1.00 90.25 150 GLY A N 1
ATOM 1184 C CA . 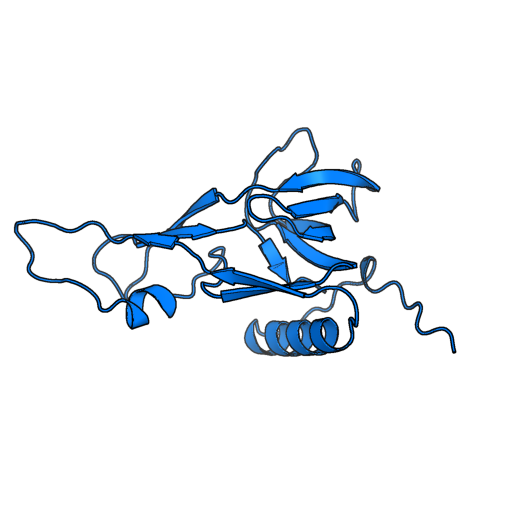GLY A 1 150 ? 0.261 3.944 8.412 1.00 90.25 150 GLY A CA 1
ATOM 1185 C C . GLY A 1 150 ? -0.229 4.068 9.851 1.00 90.25 150 GLY A C 1
ATOM 1186 O O . GLY A 1 150 ? -1.248 4.721 10.102 1.00 90.25 150 GLY A O 1
ATOM 1187 N N . TYR A 1 151 ? 0.500 3.437 10.774 1.00 88.25 151 TYR A N 1
ATOM 1188 C CA . TYR A 1 151 ? 0.246 3.518 12.215 1.00 88.25 151 TYR A CA 1
ATOM 1189 C C . TYR A 1 151 ? 0.941 4.703 12.879 1.00 88.25 151 TYR A C 1
ATOM 1191 O O . TYR A 1 151 ? 1.970 5.201 12.376 1.00 88.25 151 TYR A O 1
#